Protein AF-A0A9D4MEE2-F1 (afdb_monomer_lite)

Structure (mmCIF, N/CA/C/O backbone):
data_AF-A0A9D4MEE2-F1
#
_entry.id   AF-A0A9D4MEE2-F1
#
loop_
_atom_site.group_PDB
_atom_site.id
_atom_site.type_symbol
_atom_site.label_atom_id
_atom_site.label_alt_id
_atom_site.label_comp_id
_atom_site.label_asym_id
_atom_site.label_entity_id
_atom_site.label_seq_id
_atom_site.pdbx_PDB_ins_code
_atom_site.Cartn_x
_atom_site.Cartn_y
_atom_site.Cartn_z
_atom_site.occupancy
_atom_site.B_iso_or_equiv
_atom_site.auth_seq_id
_atom_site.auth_comp_id
_atom_site.auth_asym_id
_atom_site.auth_atom_id
_atom_site.pdbx_PDB_model_num
ATOM 1 N N . MET A 1 1 ? 54.374 -9.142 -60.674 1.00 55.81 1 MET A N 1
ATOM 2 C CA . MET A 1 1 ? 54.788 -8.347 -59.496 1.00 55.81 1 MET A CA 1
ATOM 3 C C . MET A 1 1 ? 54.001 -7.051 -59.274 1.00 55.81 1 MET A C 1
ATOM 5 O O . MET A 1 1 ? 53.350 -6.979 -58.244 1.00 55.81 1 MET A O 1
ATOM 9 N N . GLU A 1 2 ? 53.990 -6.030 -60.147 1.00 55.56 2 GLU A N 1
ATOM 10 C CA . GLU A 1 2 ? 53.251 -4.773 -59.832 1.00 55.56 2 GLU A CA 1
ATOM 11 C C . GLU A 1 2 ? 51.713 -4.894 -59.882 1.00 55.56 2 GLU A C 1
ATOM 13 O O . GLU A 1 2 ? 51.007 -4.305 -59.063 1.00 55.56 2 GLU A O 1
ATOM 18 N N . ARG A 1 3 ? 51.174 -5.729 -60.782 1.00 56.78 3 ARG A N 1
ATOM 19 C CA . ARG A 1 3 ? 49.727 -6.025 -60.847 1.00 56.78 3 ARG A CA 1
ATOM 20 C C . ARG A 1 3 ? 49.210 -6.852 -59.661 1.00 56.78 3 ARG A C 1
ATOM 22 O O . ARG A 1 3 ? 48.040 -6.765 -59.319 1.00 56.78 3 ARG A O 1
ATOM 29 N N . GLU A 1 4 ? 50.075 -7.633 -59.019 1.00 59.41 4 GLU A N 1
ATOM 30 C CA . GLU A 1 4 ? 49.709 -8.449 -57.849 1.00 59.41 4 GLU A CA 1
ATOM 31 C C . GLU A 1 4 ? 49.690 -7.616 -56.561 1.00 59.41 4 GLU A C 1
ATOM 33 O O . GLU A 1 4 ? 48.837 -7.827 -55.703 1.00 59.41 4 GLU A O 1
ATOM 38 N N . LYS A 1 5 ? 50.569 -6.608 -56.452 1.00 59.09 5 LYS A N 1
ATOM 39 C CA . LYS A 1 5 ? 50.576 -5.664 -55.322 1.00 59.09 5 LYS A CA 1
ATOM 40 C C . LYS A 1 5 ? 49.306 -4.806 -55.272 1.00 59.09 5 LYS A C 1
ATOM 42 O O . LYS A 1 5 ? 48.777 -4.570 -54.194 1.00 59.09 5 LYS A O 1
ATOM 47 N N . THR A 1 6 ? 48.787 -4.402 -56.430 1.00 69.38 6 THR A N 1
ATOM 48 C CA . THR A 1 6 ? 47.572 -3.573 -56.541 1.00 69.38 6 THR A CA 1
ATOM 49 C C . THR A 1 6 ? 46.280 -4.348 -56.264 1.00 69.38 6 THR A C 1
ATOM 51 O O . THR A 1 6 ? 45.341 -3.780 -55.709 1.00 69.38 6 THR A O 1
ATOM 54 N N . ALA A 1 7 ? 46.235 -5.647 -56.579 1.00 76.06 7 ALA A N 1
ATOM 55 C CA . ALA A 1 7 ? 45.118 -6.517 -56.208 1.00 76.06 7 ALA A CA 1
ATOM 56 C C . ALA A 1 7 ? 45.044 -6.731 -54.685 1.00 76.06 7 ALA A C 1
ATOM 58 O O . ALA A 1 7 ? 44.001 -6.497 -54.082 1.00 76.06 7 ALA A O 1
ATOM 59 N N . ALA A 1 8 ? 46.174 -7.054 -54.046 1.00 78.50 8 ALA A N 1
ATOM 60 C CA . ALA A 1 8 ? 46.239 -7.250 -52.595 1.00 78.50 8 ALA A CA 1
ATOM 61 C C . ALA A 1 8 ? 45.893 -5.977 -51.793 1.00 78.50 8 ALA A C 1
ATOM 63 O O . ALA A 1 8 ? 45.307 -6.044 -50.711 1.00 78.50 8 ALA A O 1
ATOM 64 N N . GLU A 1 9 ? 46.243 -4.800 -52.315 1.00 80.38 9 GLU A N 1
ATOM 65 C CA . GLU A 1 9 ? 45.915 -3.516 -51.690 1.00 80.38 9 GLU A CA 1
ATOM 66 C C . GLU A 1 9 ? 44.420 -3.178 -51.809 1.00 80.38 9 GLU A C 1
ATOM 68 O O . GLU A 1 9 ? 43.816 -2.664 -50.863 1.00 80.38 9 GLU A O 1
ATOM 73 N N . LYS A 1 10 ? 43.799 -3.532 -52.942 1.00 83.38 10 LYS A N 1
ATOM 74 C CA . LYS A 1 10 ? 42.353 -3.409 -53.147 1.00 83.38 10 LYS A CA 1
ATOM 75 C C . LYS A 1 10 ? 41.576 -4.327 -52.201 1.00 83.38 10 LYS A C 1
ATOM 77 O O . LYS A 1 10 ? 40.672 -3.846 -51.524 1.00 83.38 10 LYS A O 1
ATOM 82 N N . ASP A 1 11 ? 41.985 -5.588 -52.077 1.00 85.44 11 ASP A N 1
ATOM 83 C CA . ASP A 1 11 ? 41.340 -6.558 -51.183 1.00 85.44 11 ASP A CA 1
ATOM 84 C C . ASP A 1 11 ? 41.423 -6.120 -49.714 1.00 85.44 11 ASP A C 1
ATOM 86 O O . ASP A 1 11 ? 40.436 -6.197 -48.981 1.00 85.44 11 ASP A O 1
ATOM 90 N N . ARG A 1 12 ? 42.565 -5.561 -49.282 1.00 85.31 12 ARG A N 1
ATOM 91 C CA . ARG A 1 12 ? 42.694 -4.956 -47.943 1.00 85.31 12 ARG A CA 1
ATOM 92 C C . ARG A 1 12 ? 41.732 -3.791 -47.734 1.00 85.31 12 ARG A C 1
ATOM 94 O O . ARG A 1 12 ? 41.167 -3.658 -46.650 1.00 85.31 12 ARG A O 1
ATOM 101 N N . ARG A 1 13 ? 41.554 -2.940 -48.746 1.00 85.25 13 ARG A N 1
ATOM 102 C CA . ARG A 1 13 ? 40.669 -1.771 -48.667 1.00 85.25 13 ARG A CA 1
ATOM 103 C C . ARG A 1 13 ? 39.198 -2.174 -48.626 1.00 85.25 13 ARG A C 1
ATOM 105 O O . ARG A 1 13 ? 38.428 -1.582 -47.875 1.00 85.25 13 ARG A O 1
ATOM 112 N N . ASP A 1 14 ? 38.822 -3.183 -49.401 1.00 88.94 14 ASP A N 1
ATOM 113 C CA . ASP A 1 14 ? 37.461 -3.711 -49.424 1.00 88.94 14 ASP A CA 1
ATOM 114 C C . ASP A 1 14 ? 37.141 -4.470 -48.122 1.00 88.94 14 ASP A C 1
ATOM 116 O O . ASP A 1 14 ? 36.065 -4.276 -47.555 1.00 88.94 14 ASP A O 1
ATOM 120 N N . ALA A 1 15 ? 38.101 -5.216 -47.560 1.00 88.69 15 ALA A N 1
ATOM 121 C CA . ALA A 1 15 ? 37.973 -5.826 -46.234 1.00 88.69 15 ALA A CA 1
ATOM 122 C C . ALA A 1 15 ? 37.829 -4.777 -45.116 1.00 88.69 15 ALA A C 1
ATOM 124 O O . ALA A 1 15 ? 36.976 -4.920 -44.242 1.00 88.69 15 ALA A O 1
ATOM 125 N N . GLN A 1 16 ? 38.611 -3.693 -45.160 1.00 90.31 16 GLN A N 1
ATOM 126 C CA . GLN A 1 16 ? 38.497 -2.599 -44.193 1.00 90.31 16 GLN A CA 1
ATOM 127 C C . GLN A 1 16 ? 37.119 -1.925 -44.259 1.00 90.31 16 GLN A C 1
ATOM 129 O O . GLN A 1 16 ? 36.487 -1.728 -43.226 1.00 90.31 16 GLN A O 1
ATOM 134 N N . ARG A 1 17 ? 36.604 -1.656 -45.464 1.00 90.94 17 ARG A N 1
ATOM 135 C CA . ARG A 1 17 ? 35.255 -1.094 -45.645 1.00 90.94 17 ARG A CA 1
ATOM 136 C C . ARG A 1 17 ? 34.155 -2.024 -45.140 1.00 90.94 17 ARG A C 1
ATOM 138 O O . ARG A 1 17 ? 33.155 -1.545 -44.613 1.00 90.94 17 ARG A O 1
ATOM 145 N N . ALA A 1 18 ? 34.318 -3.337 -45.309 1.00 91.00 18 ALA A N 1
ATOM 146 C CA . ALA A 1 18 ? 33.367 -4.317 -44.793 1.00 91.00 18 ALA A CA 1
ATOM 147 C C . ALA A 1 18 ? 33.328 -4.311 -43.255 1.00 91.00 18 ALA A C 1
ATOM 149 O 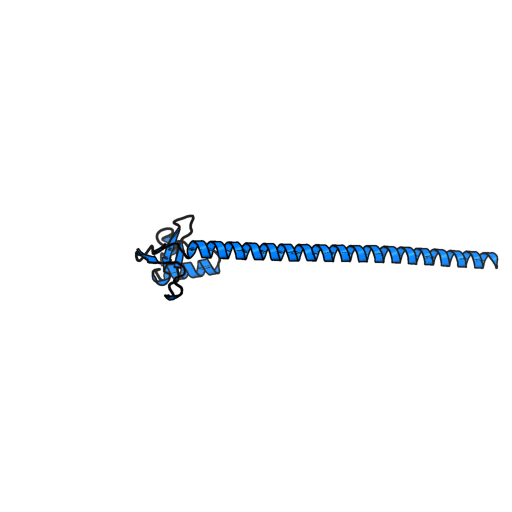O . ALA A 1 18 ? 32.241 -4.331 -42.679 1.00 91.00 18 ALA A O 1
ATOM 150 N N . LEU A 1 19 ? 34.490 -4.205 -42.599 1.00 91.44 19 LEU A N 1
ATOM 151 C CA . LEU A 1 19 ? 34.586 -4.081 -41.139 1.00 91.44 19 LEU A CA 1
ATOM 152 C C . LEU A 1 19 ? 33.967 -2.771 -40.630 1.00 91.44 19 LEU A C 1
ATOM 154 O O . LEU A 1 19 ? 33.177 -2.798 -39.692 1.00 91.44 19 LEU A O 1
ATOM 158 N N . GLU A 1 20 ? 34.249 -1.641 -41.284 1.00 91.81 20 GLU A N 1
ATOM 159 C CA . GLU A 1 20 ? 33.651 -0.341 -40.937 1.00 91.81 20 GLU A CA 1
ATOM 160 C C . GLU A 1 20 ? 32.121 -0.337 -41.123 1.00 91.81 20 GLU A C 1
ATOM 162 O O . GLU A 1 20 ? 31.385 0.281 -40.349 1.00 91.81 20 GLU A O 1
ATOM 167 N N . ALA A 1 21 ? 31.613 -1.038 -42.142 1.00 91.25 21 ALA A N 1
ATOM 168 C CA . ALA A 1 21 ? 30.178 -1.182 -42.372 1.00 91.25 21 ALA A CA 1
ATOM 169 C C . ALA A 1 21 ? 29.496 -2.052 -41.301 1.00 91.25 21 ALA A C 1
ATOM 171 O O . ALA A 1 21 ? 28.397 -1.702 -40.857 1.00 91.25 21 ALA A O 1
ATOM 172 N N . ASP A 1 22 ? 30.138 -3.144 -40.874 1.00 92.81 22 ASP A N 1
ATOM 173 C CA . ASP A 1 22 ? 29.653 -4.006 -39.790 1.00 92.81 22 ASP A CA 1
ATOM 174 C C . ASP A 1 22 ? 29.640 -3.261 -38.448 1.00 92.81 22 ASP A C 1
ATOM 176 O O . ASP A 1 22 ? 28.611 -3.211 -37.773 1.00 92.81 22 ASP A O 1
ATOM 180 N N . GLU A 1 23 ? 30.729 -2.565 -38.112 1.00 91.88 23 GLU A N 1
ATOM 181 C CA . GLU A 1 23 ? 30.822 -1.746 -36.901 1.00 91.88 23 GLU A CA 1
ATOM 182 C C . GLU A 1 23 ? 29.731 -0.668 -36.872 1.00 91.88 23 GLU A C 1
ATOM 184 O O . GLU A 1 23 ? 29.003 -0.525 -35.886 1.00 91.88 23 GLU A O 1
ATOM 189 N N . ARG A 1 24 ? 29.524 0.036 -37.991 1.00 93.44 24 ARG A N 1
ATOM 190 C CA . ARG A 1 24 ? 28.466 1.047 -38.103 1.00 93.44 24 ARG A CA 1
ATOM 191 C C . ARG A 1 24 ? 27.068 0.456 -37.932 1.00 93.44 24 ARG A C 1
ATOM 193 O O . ARG A 1 24 ? 26.181 1.140 -37.416 1.00 93.44 24 ARG A O 1
ATOM 200 N N . LYS A 1 25 ? 26.840 -0.779 -38.385 1.00 94.12 25 LYS A N 1
ATOM 201 C CA . LYS A 1 25 ? 25.561 -1.470 -38.200 1.00 94.12 25 LYS A CA 1
ATOM 202 C C . LYS A 1 25 ? 25.346 -1.823 -36.727 1.00 94.12 25 LYS A C 1
ATOM 204 O O . LYS A 1 25 ? 24.297 -1.480 -36.187 1.00 94.12 25 LYS A O 1
ATOM 209 N N . ARG A 1 26 ? 26.359 -2.385 -36.062 1.00 93.25 26 ARG A N 1
ATOM 210 C CA . ARG A 1 26 ? 26.302 -2.739 -34.633 1.00 93.25 26 ARG A CA 1
ATOM 211 C C . ARG A 1 26 ? 26.075 -1.517 -33.743 1.00 93.25 26 ARG A C 1
ATOM 213 O O . ARG A 1 26 ? 25.252 -1.569 -32.833 1.00 93.25 26 ARG A O 1
ATOM 220 N N . LEU A 1 27 ? 26.729 -0.394 -34.046 1.00 92.69 27 LEU A N 1
ATOM 221 C CA . LEU A 1 27 ? 26.522 0.866 -33.322 1.00 92.69 27 LEU A CA 1
ATOM 222 C C . LEU A 1 27 ? 25.087 1.395 -33.468 1.00 92.69 27 LEU A C 1
ATOM 224 O O . LEU A 1 27 ? 24.505 1.867 -32.494 1.00 92.69 27 LEU A O 1
ATOM 228 N N . LYS A 1 28 ? 24.484 1.280 -34.659 1.00 92.94 28 LYS A N 1
ATOM 229 C CA . LYS A 1 28 ? 23.079 1.666 -34.870 1.00 92.94 28 LYS A CA 1
ATOM 230 C C . LYS A 1 28 ? 22.113 0.775 -34.092 1.00 92.94 28 LYS A C 1
ATOM 232 O O . LYS A 1 28 ? 21.214 1.297 -33.442 1.00 92.94 28 LYS A O 1
ATOM 237 N N . GLU A 1 29 ? 22.317 -0.539 -34.120 1.00 92.56 29 GLU A N 1
ATOM 238 C CA . GLU A 1 29 ? 21.487 -1.499 -33.377 1.00 92.56 29 GLU A CA 1
ATOM 239 C C . GLU A 1 29 ? 21.581 -1.269 -31.859 1.00 92.56 29 GLU A C 1
ATOM 241 O O . GLU A 1 29 ? 20.574 -1.340 -31.145 1.00 92.56 29 GLU A O 1
ATOM 246 N N . GLN A 1 30 ? 22.772 -0.922 -31.362 1.00 91.94 30 GLN A N 1
ATOM 247 C CA . GLN A 1 30 ? 22.976 -0.548 -29.965 1.00 91.94 30 GLN A CA 1
ATOM 248 C C . GLN A 1 30 ? 22.239 0.754 -29.615 1.00 91.94 30 GLN A C 1
ATOM 250 O O . GLN A 1 30 ? 21.526 0.796 -28.612 1.00 91.94 30 GLN A O 1
ATOM 255 N N . GLU A 1 31 ? 22.345 1.790 -30.451 1.00 93.31 31 GLU A N 1
ATOM 256 C CA . GLU A 1 31 ? 21.653 3.067 -30.237 1.00 93.31 31 GLU A CA 1
ATOM 257 C C . GLU A 1 31 ? 20.121 2.906 -30.246 1.00 93.31 31 GLU A C 1
ATOM 259 O O . GLU A 1 31 ? 19.419 3.497 -29.419 1.00 93.31 31 GLU A O 1
ATOM 264 N N . GLU A 1 32 ? 19.574 2.087 -31.149 1.00 92.94 32 GLU A N 1
ATOM 265 C CA . GLU A 1 32 ? 18.138 1.786 -31.178 1.00 92.94 32 GLU A CA 1
ATOM 266 C C . GLU A 1 32 ? 17.689 1.024 -29.928 1.00 92.94 32 GLU A C 1
ATOM 268 O O . GLU A 1 32 ? 16.670 1.373 -29.325 1.00 92.94 32 GLU A O 1
ATOM 273 N N . SER A 1 33 ? 18.488 0.058 -29.475 1.00 90.88 33 SER A N 1
ATOM 274 C CA . SER A 1 33 ? 18.222 -0.695 -28.247 1.00 90.88 33 SER A CA 1
ATOM 275 C C . SER A 1 33 ? 18.219 0.208 -27.009 1.00 90.88 33 SER A C 1
ATOM 277 O O . SER A 1 33 ? 17.336 0.096 -26.157 1.00 90.88 33 SER A O 1
ATOM 279 N N . GLU A 1 34 ? 19.154 1.158 -26.911 1.00 92.75 34 GLU A N 1
ATOM 280 C CA . GLU A 1 34 ? 19.168 2.140 -25.820 1.00 92.75 34 GLU A CA 1
ATOM 281 C C . GLU A 1 34 ? 17.961 3.085 -25.867 1.00 92.75 34 GLU A C 1
ATOM 283 O O . GLU A 1 34 ? 17.391 3.425 -24.825 1.00 92.75 34 GLU A O 1
ATOM 288 N N . LYS A 1 35 ? 17.524 3.494 -27.064 1.00 91.81 35 LYS A N 1
ATOM 289 C CA . LYS A 1 35 ? 16.313 4.313 -27.227 1.00 91.81 35 LYS A CA 1
ATOM 290 C C . LYS A 1 35 ? 15.058 3.570 -26.779 1.00 91.81 35 LYS A C 1
ATOM 292 O O . LYS A 1 35 ? 14.194 4.200 -26.166 1.00 91.81 35 LYS A O 1
ATOM 297 N N . ILE A 1 36 ? 14.945 2.274 -27.071 1.00 90.44 36 ILE A N 1
ATOM 298 C CA . ILE A 1 36 ? 13.816 1.443 -26.627 1.00 90.44 36 ILE A CA 1
ATOM 299 C C . ILE A 1 36 ? 13.818 1.339 -25.101 1.00 90.44 36 ILE A C 1
ATOM 301 O O . ILE A 1 36 ? 12.832 1.737 -24.484 1.00 90.44 36 ILE A O 1
ATOM 305 N N . LYS A 1 37 ? 14.953 0.978 -24.488 1.00 90.38 37 LYS A N 1
ATOM 306 C CA . LYS A 1 37 ? 15.085 0.904 -23.021 1.00 90.38 37 LYS A CA 1
ATOM 307 C C . LYS A 1 37 ? 14.687 2.209 -22.328 1.00 90.38 37 LYS A C 1
ATOM 309 O O . LYS A 1 37 ? 13.931 2.205 -21.362 1.00 90.38 37 LYS A O 1
ATOM 314 N N . ARG A 1 38 ? 15.126 3.359 -22.856 1.00 89.44 38 ARG A N 1
ATOM 315 C CA . ARG A 1 38 ? 14.743 4.679 -22.316 1.00 89.44 38 ARG A CA 1
ATOM 316 C C . ARG A 1 38 ? 13.246 4.968 -22.440 1.00 89.44 38 ARG A C 1
ATOM 318 O O . ARG A 1 38 ? 12.701 5.697 -21.612 1.00 89.44 38 ARG A O 1
ATOM 325 N N . LYS A 1 39 ? 12.579 4.470 -23.485 1.00 89.88 39 LYS A N 1
ATOM 326 C CA . LYS A 1 39 ? 11.123 4.611 -23.639 1.00 89.88 39 LYS A CA 1
ATOM 327 C C . LYS A 1 39 ? 10.382 3.717 -22.651 1.00 89.88 39 LYS A C 1
ATOM 329 O O . LYS A 1 39 ? 9.451 4.202 -22.016 1.00 89.88 39 LYS A O 1
ATOM 334 N N . GLU A 1 40 ? 10.816 2.473 -22.488 1.00 87.38 40 GLU A N 1
ATOM 335 C CA . GLU A 1 40 ? 10.238 1.525 -21.530 1.00 87.38 40 GLU A CA 1
ATOM 336 C C . GLU A 1 40 ? 10.355 2.047 -20.094 1.00 87.38 40 GLU A C 1
ATOM 338 O O . GLU A 1 40 ? 9.348 2.130 -19.395 1.00 87.38 40 GLU A O 1
ATOM 343 N N . GLU A 1 41 ? 11.527 2.556 -19.700 1.00 88.56 41 GLU A N 1
ATOM 344 C CA . GLU A 1 41 ? 11.735 3.145 -18.369 1.00 88.56 41 GLU A CA 1
ATOM 345 C C . GLU A 1 41 ? 10.803 4.346 -18.108 1.00 88.56 41 GLU A C 1
ATOM 347 O O . GLU A 1 41 ? 10.290 4.537 -17.004 1.00 88.56 41 GLU A O 1
ATOM 352 N N . ARG A 1 42 ? 10.532 5.169 -19.132 1.00 88.12 42 ARG A N 1
ATOM 353 C CA . ARG A 1 42 ? 9.578 6.287 -19.013 1.00 88.12 42 ARG A CA 1
ATOM 354 C C . ARG A 1 42 ? 8.144 5.805 -18.820 1.00 88.12 42 ARG A C 1
ATOM 356 O O . ARG A 1 42 ? 7.403 6.437 -18.067 1.00 88.12 42 ARG A O 1
ATOM 363 N N . VAL A 1 43 ? 7.748 4.736 -19.507 1.00 89.56 43 VAL A N 1
ATOM 364 C CA . VAL A 1 43 ? 6.412 4.144 -19.364 1.00 89.56 43 VAL A CA 1
ATOM 365 C C . VAL A 1 43 ? 6.261 3.529 -17.977 1.00 89.56 43 VAL A C 1
ATOM 367 O O . VAL A 1 43 ? 5.280 3.825 -17.301 1.00 89.56 43 VAL A O 1
ATOM 370 N N . GLU A 1 44 ? 7.254 2.778 -17.505 1.00 88.38 44 GLU A N 1
ATOM 371 C CA . GLU A 1 44 ? 7.246 2.174 -16.170 1.00 88.38 44 GLU A CA 1
ATOM 372 C C . GLU A 1 44 ? 7.144 3.236 -15.067 1.00 88.38 44 GLU A C 1
ATOM 374 O O . GLU A 1 44 ? 6.259 3.171 -14.214 1.00 88.38 44 GLU A O 1
ATOM 379 N N . LYS A 1 45 ? 7.960 4.297 -15.140 1.00 87.12 45 LYS A N 1
ATOM 380 C CA . LYS A 1 45 ? 7.886 5.424 -14.194 1.00 87.12 45 LYS A CA 1
ATOM 381 C C . LYS A 1 45 ? 6.526 6.117 -14.207 1.00 87.12 45 LYS A C 1
ATOM 383 O O . LYS A 1 45 ? 6.069 6.589 -13.165 1.00 87.12 45 LYS A O 1
ATOM 388 N N . ARG A 1 46 ? 5.880 6.217 -15.371 1.00 87.50 46 ARG A N 1
ATOM 389 C CA . ARG A 1 46 ? 4.540 6.802 -15.485 1.00 87.50 46 ARG A CA 1
ATOM 390 C C . ARG A 1 46 ? 3.489 5.899 -14.841 1.00 87.50 46 ARG A C 1
ATOM 392 O O . ARG A 1 46 ? 2.701 6.399 -14.045 1.00 87.50 46 ARG A O 1
ATOM 399 N N . LEU A 1 47 ? 3.532 4.598 -15.122 1.00 85.38 47 LEU A N 1
ATOM 400 C CA . LEU A 1 47 ? 2.622 3.612 -14.538 1.00 85.38 47 LEU A CA 1
ATOM 401 C C . LEU A 1 47 ? 2.755 3.556 -13.012 1.00 85.38 47 LEU A C 1
ATOM 403 O O . LEU A 1 47 ? 1.744 3.572 -12.315 1.00 85.38 47 LEU A O 1
ATOM 407 N N . ALA A 1 48 ? 3.984 3.583 -12.486 1.00 83.00 48 ALA A N 1
ATOM 408 C CA . ALA A 1 48 ? 4.235 3.627 -11.047 1.00 83.00 48 ALA A CA 1
ATOM 409 C C . ALA A 1 48 ? 3.605 4.872 -10.394 1.00 83.00 48 ALA A C 1
ATOM 411 O O . ALA A 1 48 ? 2.925 4.766 -9.374 1.00 83.00 48 ALA A O 1
ATOM 412 N N . ARG A 1 49 ? 3.746 6.048 -11.025 1.00 83.50 49 ARG A N 1
ATOM 413 C CA . ARG A 1 49 ? 3.114 7.294 -10.553 1.00 83.50 49 ARG A CA 1
ATOM 414 C C . ARG A 1 49 ? 1.590 7.248 -10.630 1.00 83.50 49 ARG A C 1
ATOM 416 O O . ARG A 1 49 ? 0.930 7.734 -9.719 1.00 83.50 49 ARG A O 1
ATOM 423 N N . GLU A 1 50 ? 1.020 6.694 -11.697 1.00 79.56 50 GLU A N 1
ATOM 424 C CA . GLU A 1 50 ? -0.435 6.545 -11.841 1.00 79.56 50 GLU A CA 1
ATOM 425 C C . GLU A 1 50 ? -1.004 5.570 -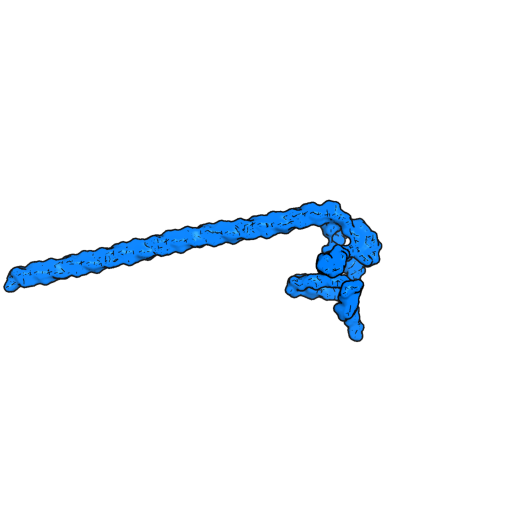10.797 1.00 79.56 50 GLU A C 1
ATOM 427 O O . GLU A 1 50 ? -2.073 5.820 -10.237 1.00 79.56 50 GLU A O 1
ATOM 432 N N . GLN A 1 51 ? -0.278 4.494 -10.481 1.00 78.62 51 GLN A N 1
ATOM 433 C CA . GLN A 1 51 ? -0.658 3.550 -9.432 1.00 78.62 51 GLN A CA 1
ATOM 434 C C . GLN A 1 51 ? -0.586 4.187 -8.036 1.00 78.62 51 GLN A C 1
ATOM 436 O O . GLN A 1 51 ? -1.518 4.031 -7.248 1.00 78.62 51 GLN A O 1
ATOM 441 N N . GLU A 1 52 ? 0.472 4.944 -7.741 1.00 74.06 52 GLU A N 1
ATOM 442 C CA . GLU A 1 52 ? 0.614 5.688 -6.483 1.00 74.06 52 GLU A CA 1
ATOM 443 C C . GLU A 1 52 ? -0.470 6.766 -6.323 1.00 74.06 52 GLU A C 1
ATOM 445 O O . GLU A 1 52 ? -1.059 6.904 -5.249 1.00 74.06 52 GLU A O 1
ATOM 450 N N . GLN A 1 53 ? -0.801 7.493 -7.396 1.00 73.50 53 GLN A N 1
ATOM 451 C CA . GLN A 1 53 ? -1.892 8.472 -7.384 1.00 73.50 53 GLN A CA 1
ATOM 452 C C . GLN A 1 53 ? -3.255 7.817 -7.148 1.00 73.50 53 GLN A C 1
ATOM 454 O O . GLN A 1 53 ? -4.058 8.367 -6.395 1.00 73.50 53 GLN A O 1
ATOM 459 N N . LYS A 1 54 ? -3.519 6.645 -7.747 1.00 71.50 54 LYS A N 1
ATOM 460 C CA . LYS A 1 54 ? -4.753 5.887 -7.486 1.00 71.50 54 LYS A CA 1
ATOM 461 C C . LYS A 1 54 ? -4.858 5.463 -6.022 1.00 71.50 54 LYS A C 1
ATOM 463 O O . LYS A 1 54 ? -5.879 5.751 -5.410 1.00 71.50 54 LYS A O 1
ATOM 468 N N . LYS A 1 55 ? -3.798 4.877 -5.446 1.00 65.31 55 LYS A N 1
ATOM 469 C CA . LYS A 1 55 ? -3.768 4.495 -4.020 1.00 65.31 55 LYS A CA 1
ATOM 470 C C . LYS A 1 55 ? -4.086 5.686 -3.107 1.00 65.31 55 LYS A C 1
ATOM 472 O O . LYS A 1 55 ? -5.026 5.618 -2.325 1.00 65.31 55 LYS A O 1
ATOM 477 N N . ASN A 1 56 ? -3.405 6.817 -3.314 1.00 62.12 56 ASN A N 1
ATOM 478 C CA . ASN A 1 56 ? -3.655 8.046 -2.552 1.00 62.12 56 ASN A CA 1
ATOM 479 C C . ASN A 1 56 ? -5.087 8.591 -2.722 1.00 62.12 56 ASN A C 1
ATOM 481 O O . ASN A 1 56 ? -5.640 9.204 -1.806 1.00 62.12 56 ASN A O 1
ATOM 485 N N . ALA A 1 57 ? -5.685 8.440 -3.908 1.00 54.88 57 ALA A N 1
ATOM 486 C CA . ALA A 1 57 ? -7.052 8.880 -4.171 1.00 54.88 57 ALA A CA 1
ATOM 487 C C . ALA A 1 57 ? -8.088 7.992 -3.463 1.00 54.88 57 ALA A C 1
ATOM 489 O O . ALA A 1 57 ? -9.048 8.527 -2.902 1.00 54.88 57 ALA A O 1
ATOM 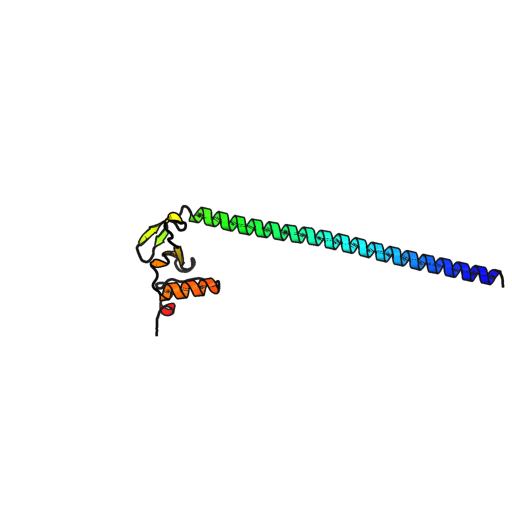490 N N . ASP A 1 58 ? -7.881 6.674 -3.449 1.00 55.59 58 ASP A N 1
ATOM 491 C CA . ASP A 1 58 ? -8.726 5.728 -2.715 1.00 55.59 58 ASP A CA 1
ATOM 492 C C . ASP A 1 58 ? -8.619 5.953 -1.195 1.00 55.59 58 ASP A C 1
ATOM 494 O O . ASP A 1 58 ? -9.646 6.128 -0.539 1.00 55.59 58 ASP A O 1
ATOM 498 N N . GLU A 1 59 ? -7.411 6.139 -0.650 1.00 56.34 59 GLU A N 1
ATOM 499 C CA . GLU A 1 59 ? -7.208 6.473 0.772 1.00 56.34 59 GLU A CA 1
ATOM 500 C C . GLU A 1 59 ? -7.918 7.777 1.178 1.00 56.34 59 GLU A C 1
ATOM 502 O O . GLU A 1 59 ? -8.590 7.849 2.211 1.00 56.34 59 GLU A O 1
ATOM 507 N N . LYS A 1 60 ? -7.828 8.829 0.349 1.00 55.41 60 LYS A N 1
ATOM 508 C CA . LYS A 1 60 ? -8.538 10.099 0.595 1.00 55.41 60 LYS A CA 1
ATOM 509 C C . LYS A 1 60 ? -10.054 9.936 0.529 1.00 55.41 60 LYS A C 1
ATOM 511 O O . LYS A 1 60 ? -10.772 10.554 1.319 1.00 55.41 60 LYS A O 1
ATOM 516 N N . ARG A 1 61 ? -10.550 9.132 -0.413 1.00 55.25 61 ARG A N 1
ATOM 517 C CA . ARG A 1 61 ? -11.980 8.855 -0.578 1.00 55.25 61 ARG A CA 1
ATOM 518 C C . ARG A 1 61 ? -12.536 8.092 0.623 1.00 55.25 61 ARG A C 1
ATOM 520 O O . ARG A 1 61 ? -13.619 8.446 1.095 1.00 55.25 61 ARG A O 1
ATOM 527 N N . ASP A 1 62 ? -11.808 7.111 1.142 1.00 57.59 62 ASP A N 1
ATOM 528 C CA . ASP A 1 62 ? -12.226 6.363 2.328 1.00 57.59 62 ASP A CA 1
ATOM 529 C C . ASP A 1 62 ? -12.162 7.232 3.586 1.00 57.59 62 ASP A C 1
ATOM 531 O O . ASP A 1 62 ? -13.148 7.303 4.328 1.00 57.59 62 ASP A O 1
ATOM 535 N N . ARG A 1 63 ? -11.108 8.045 3.752 1.00 55.00 63 ARG A N 1
ATOM 536 C CA . ARG A 1 63 ? -11.019 9.025 4.850 1.00 55.00 63 ARG A CA 1
ATOM 537 C C . ARG A 1 63 ? -12.188 10.022 4.833 1.00 55.00 63 ARG A C 1
ATOM 539 O O . ARG A 1 63 ? -12.762 10.313 5.881 1.00 55.00 63 ARG A O 1
ATOM 546 N N . GLY A 1 64 ? -12.608 10.492 3.653 1.00 54.66 64 GLY A N 1
ATOM 547 C CA . GLY A 1 64 ? -13.767 11.383 3.494 1.00 54.66 64 GLY A CA 1
ATOM 548 C C . GLY A 1 64 ? -15.119 10.730 3.817 1.00 54.66 64 GLY A C 1
ATOM 549 O O . GLY A 1 64 ? -16.004 11.384 4.373 1.00 54.66 64 GLY A O 1
ATOM 550 N N . LYS A 1 65 ? -15.287 9.432 3.524 1.00 57.56 65 LYS A N 1
ATOM 551 C CA . LYS A 1 65 ? -16.501 8.670 3.878 1.00 57.56 65 LYS A CA 1
ATOM 552 C C . LYS A 1 65 ? -16.585 8.361 5.374 1.00 57.56 65 LYS A C 1
ATOM 554 O O . LYS A 1 65 ? -17.683 8.369 5.932 1.00 57.56 65 LYS A O 1
ATOM 559 N N . LEU A 1 66 ? -15.447 8.106 6.019 1.00 58.81 66 LEU A N 1
ATOM 560 C CA . LEU A 1 66 ? -15.343 7.832 7.455 1.00 58.81 66 LEU A CA 1
ATOM 561 C C . LEU A 1 66 ? -15.486 9.101 8.310 1.00 58.81 66 LEU A C 1
ATOM 563 O O . LEU A 1 66 ? -16.109 9.048 9.369 1.00 58.81 66 LEU A O 1
ATOM 567 N N . ALA A 1 67 ? -15.009 10.255 7.829 1.00 60.38 67 ALA A N 1
ATOM 568 C CA . ALA A 1 67 ? -15.033 11.522 8.570 1.00 60.38 67 ALA A CA 1
ATOM 569 C C . ALA A 1 67 ? -16.442 12.000 8.980 1.00 60.38 67 ALA A C 1
ATOM 571 O O . ALA A 1 67 ? -16.593 12.676 9.998 1.00 60.38 67 ALA A O 1
ATOM 572 N N . ASN A 1 68 ? -17.485 11.639 8.223 1.00 60.22 68 ASN A N 1
ATOM 573 C CA . ASN A 1 68 ? -18.870 12.044 8.502 1.00 60.22 68 ASN A CA 1
ATOM 574 C C . ASN A 1 68 ? -19.747 10.931 9.097 1.00 60.22 68 ASN A C 1
ATOM 576 O O . ASN A 1 68 ? -20.879 11.201 9.507 1.00 60.22 68 ASN A O 1
ATOM 580 N N . LYS A 1 69 ? -19.253 9.690 9.177 1.00 68.31 69 LYS A N 1
ATOM 581 C CA . LYS A 1 69 ? -19.998 8.589 9.793 1.00 68.31 69 LYS A CA 1
ATOM 582 C C . LYS A 1 69 ? -19.822 8.615 11.311 1.00 68.31 69 LYS A C 1
ATOM 584 O O . LYS A 1 69 ? -18.714 8.718 11.832 1.00 68.31 69 LYS A O 1
ATOM 589 N N . LYS A 1 70 ? -20.949 8.540 12.024 1.00 74.94 70 LYS A N 1
ATOM 590 C CA . LYS A 1 70 ? -20.972 8.328 13.474 1.00 74.94 70 LYS A CA 1
ATOM 591 C C . LYS A 1 70 ? -21.026 6.832 13.737 1.00 74.94 70 LYS A C 1
ATOM 593 O O . LYS A 1 70 ? -21.998 6.180 13.358 1.00 74.94 70 LYS A O 1
ATOM 598 N N . PHE A 1 71 ? -20.017 6.325 14.419 1.00 82.62 71 PHE A N 1
ATOM 599 C CA . PHE A 1 71 ? -19.928 4.937 14.837 1.00 82.62 71 PHE A CA 1
ATOM 600 C C . PHE A 1 71 ? -20.314 4.824 16.302 1.00 82.62 71 PHE A C 1
ATOM 602 O O . PHE A 1 71 ? -20.271 5.808 17.038 1.00 82.62 71 PHE A O 1
ATOM 609 N N . THR A 1 72 ? -20.758 3.639 16.704 1.00 87.19 72 THR A N 1
ATOM 610 C CA . THR A 1 72 ? -21.150 3.353 18.086 1.00 87.19 72 THR A CA 1
ATOM 611 C C . THR A 1 72 ? -20.175 2.325 18.623 1.00 87.19 72 THR A C 1
ATOM 613 O O . THR A 1 72 ? -20.049 1.262 18.019 1.00 87.19 72 THR A O 1
ATOM 616 N N . CYS A 1 73 ? -19.486 2.646 19.719 1.00 89.94 73 CYS A N 1
ATOM 617 C CA . CYS A 1 73 ? -18.555 1.714 20.340 1.00 89.94 73 CYS A CA 1
ATOM 618 C C . CYS A 1 73 ? -19.312 0.474 20.832 1.00 89.94 73 CYS A C 1
ATOM 620 O O . CYS A 1 73 ? -20.257 0.599 21.613 1.00 89.94 73 CYS A O 1
ATOM 622 N N . GLY A 1 74 ? -18.891 -0.717 20.405 1.00 88.19 74 GLY A N 1
ATOM 623 C CA . GLY A 1 74 ? -19.534 -1.978 20.779 1.00 88.19 74 GLY A CA 1
ATOM 624 C C . GLY A 1 74 ? -19.405 -2.354 22.260 1.00 88.19 74 GLY A C 1
ATOM 625 O O . GLY A 1 74 ? -20.114 -3.255 22.697 1.00 88.19 74 GLY A O 1
ATOM 626 N N . VAL A 1 75 ? -18.536 -1.676 23.023 1.00 89.94 75 VAL A N 1
ATOM 627 C CA . VAL A 1 75 ? -18.361 -1.881 24.473 1.00 89.94 75 VAL A CA 1
ATOM 628 C C . VAL A 1 75 ? -19.107 -0.819 25.281 1.00 89.94 75 VAL A C 1
ATOM 630 O O . VAL A 1 75 ? -19.994 -1.153 26.059 1.00 89.94 75 VAL A O 1
ATOM 633 N N . CYS A 1 76 ? -18.785 0.467 25.102 1.00 89.56 76 CYS A N 1
ATOM 634 C CA . CYS A 1 76 ? -19.346 1.534 25.942 1.00 89.56 76 CYS A CA 1
ATOM 635 C C . CYS A 1 76 ? -20.616 2.187 25.377 1.00 89.56 76 CYS A C 1
ATOM 637 O O . CYS A 1 76 ? -21.205 3.046 26.029 1.00 89.56 76 CYS A O 1
ATOM 639 N N . GLY A 1 77 ? -21.023 1.850 24.149 1.00 86.56 77 GLY A N 1
ATOM 640 C CA . GLY A 1 77 ? -22.215 2.408 23.502 1.00 86.56 77 GLY A CA 1
ATOM 641 C C . GLY A 1 77 ? -22.111 3.888 23.113 1.00 86.56 77 GLY A C 1
ATOM 642 O O . GLY A 1 77 ? -23.037 4.427 22.503 1.00 86.56 77 GLY A O 1
ATOM 643 N N . MET A 1 78 ? -21.001 4.566 23.425 1.00 84.44 78 MET A N 1
ATOM 644 C CA . MET A 1 78 ? -20.806 5.962 23.042 1.00 84.44 78 MET A CA 1
ATOM 645 C C . MET A 1 78 ? -20.667 6.100 21.528 1.00 84.44 78 MET A C 1
ATOM 647 O O . MET A 1 78 ? -20.008 5.297 20.861 1.00 84.44 78 MET A O 1
ATOM 651 N N . ARG A 1 79 ? -21.300 7.147 20.989 1.00 82.38 79 ARG A N 1
ATOM 652 C CA . ARG A 1 79 ? -21.249 7.478 19.565 1.00 82.38 79 ARG A CA 1
ATOM 653 C C . ARG A 1 79 ? -20.178 8.527 19.313 1.00 82.38 79 ARG A C 1
ATOM 655 O O . ARG A 1 79 ? -20.164 9.559 19.979 1.00 82.38 79 ARG A O 1
ATOM 662 N N . GLY A 1 80 ? -19.346 8.310 18.306 1.00 76.19 80 GLY A N 1
ATOM 663 C CA . GLY A 1 80 ? -18.308 9.258 17.921 1.00 76.19 80 GLY A CA 1
ATOM 664 C C . GLY A 1 80 ? -17.931 9.133 16.455 1.00 76.19 80 GLY A C 1
ATOM 665 O O . GLY A 1 80 ? -18.510 8.343 15.710 1.00 76.19 80 GLY A O 1
ATOM 666 N N . ARG A 1 81 ? -16.996 9.975 16.027 1.00 71.38 81 ARG A N 1
ATOM 667 C CA . ARG A 1 81 ? -16.391 9.903 14.695 1.00 71.38 81 ARG A CA 1
ATOM 668 C C . ARG A 1 81 ? -15.024 9.245 14.829 1.00 71.38 81 ARG A C 1
ATOM 670 O O . ARG A 1 81 ? -14.337 9.501 15.811 1.00 71.38 81 ARG A O 1
ATOM 677 N N . VAL A 1 82 ? -14.635 8.461 13.822 1.00 66.44 82 VAL A N 1
ATOM 678 C CA . VAL A 1 82 ? -13.335 7.756 13.780 1.00 66.44 82 VAL A CA 1
ATOM 679 C C . VAL A 1 82 ? -12.159 8.725 13.887 1.00 66.44 82 VAL A C 1
ATOM 681 O O . VAL A 1 82 ? -11.147 8.398 14.487 1.00 66.44 82 VAL A O 1
ATOM 684 N N . LEU A 1 83 ? -12.320 9.936 13.348 1.00 59.19 83 LEU A N 1
ATOM 685 C CA . LEU A 1 83 ? -11.294 10.979 13.301 1.00 59.19 83 LEU A CA 1
ATOM 686 C C . LEU A 1 83 ? -11.558 12.116 14.298 1.00 59.19 83 LEU A C 1
ATOM 688 O O . LEU A 1 83 ? -11.317 13.279 13.982 1.00 59.19 83 LEU A O 1
ATOM 692 N N . ASP A 1 84 ? -12.085 11.832 15.492 1.00 61.59 84 ASP A N 1
ATOM 693 C CA . ASP A 1 84 ? -12.066 12.830 16.573 1.00 61.59 84 ASP A CA 1
ATOM 694 C C . ASP A 1 84 ? -10.633 12.940 17.142 1.00 61.59 84 ASP A C 1
ATOM 696 O O . ASP A 1 84 ? -10.360 12.600 18.292 1.00 61.59 84 ASP A O 1
ATOM 700 N N . GLU A 1 85 ? -9.693 13.385 16.294 1.00 51.72 85 GLU A N 1
ATOM 701 C CA . GLU A 1 85 ? -8.273 13.583 16.627 1.00 51.72 85 GLU A CA 1
ATOM 702 C C . GLU A 1 85 ? -8.120 14.583 17.788 1.00 51.72 85 GLU A C 1
ATOM 704 O O . GLU A 1 85 ? -7.191 14.477 18.583 1.00 51.72 85 GLU A O 1
ATOM 709 N N . SER A 1 86 ? -9.088 15.494 17.963 1.00 54.59 86 SER A N 1
ATOM 710 C CA . SER A 1 86 ? -9.158 16.434 19.088 1.00 54.59 86 SER A CA 1
ATOM 711 C C . SER A 1 86 ? -9.287 15.778 20.462 1.00 54.59 86 SER A C 1
ATOM 713 O O . SER A 1 86 ? -8.991 16.426 21.464 1.00 54.59 86 SER A O 1
ATOM 715 N N . LYS A 1 87 ? -9.737 14.521 20.530 1.00 58.69 87 LYS A N 1
ATOM 716 C CA . LYS A 1 87 ? -9.914 13.795 21.794 1.00 58.69 87 LYS A CA 1
ATOM 717 C C . LYS A 1 87 ? -8.882 12.693 22.022 1.00 58.69 87 LYS A C 1
ATOM 719 O O . LYS A 1 87 ? -8.931 12.062 23.069 1.00 58.69 87 LYS A O 1
ATOM 724 N N . GLY A 1 88 ? -7.978 12.444 21.068 1.00 62.25 88 GLY A N 1
ATOM 725 C CA . GLY A 1 88 ? -7.009 11.342 21.152 1.00 62.25 88 GLY A CA 1
ATOM 726 C C . GLY A 1 88 ? -7.644 9.944 21.156 1.00 62.25 88 GLY A C 1
ATOM 727 O O . GLY A 1 88 ? -6.977 8.971 21.490 1.00 62.25 88 GLY A O 1
ATOM 728 N N . ILE A 1 89 ? -8.926 9.831 20.795 1.00 67.69 89 ILE A N 1
ATOM 729 C CA . ILE A 1 89 ? -9.671 8.571 20.848 1.00 67.69 89 ILE A CA 1
ATOM 730 C C . ILE A 1 89 ? -9.391 7.779 19.574 1.00 67.69 89 ILE A C 1
ATOM 732 O O . ILE A 1 89 ? -9.827 8.162 18.486 1.00 67.69 89 ILE A O 1
ATOM 736 N N . VAL A 1 90 ? -8.702 6.651 19.721 1.00 81.38 90 VAL A N 1
ATOM 737 C CA . VAL A 1 90 ? -8.388 5.744 18.612 1.00 81.38 90 VAL A CA 1
ATOM 738 C C . VAL A 1 90 ? -9.513 4.723 18.441 1.00 81.38 90 VAL A C 1
ATOM 740 O O . VAL A 1 90 ? -9.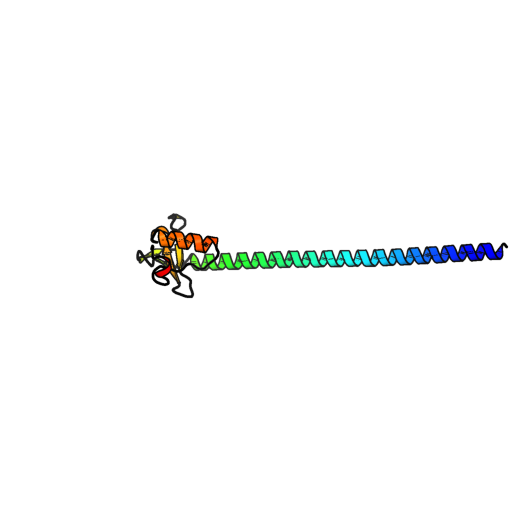914 4.057 19.399 1.00 81.38 90 VAL A O 1
ATOM 743 N N . TRP A 1 91 ? -10.032 4.613 17.218 1.00 87.00 91 TRP A N 1
ATOM 744 C CA . TRP A 1 91 ? -11.124 3.713 16.850 1.00 87.00 91 TRP A CA 1
ATOM 745 C C . TRP A 1 91 ? -10.634 2.560 15.977 1.00 87.00 91 TRP A C 1
ATOM 747 O O . TRP A 1 91 ? -9.841 2.773 15.064 1.00 87.00 91 TRP A O 1
ATOM 757 N N . PHE A 1 92 ? -11.187 1.372 16.206 1.00 87.69 92 PHE A N 1
ATOM 758 C CA . PHE A 1 92 ? -10.877 0.154 15.467 1.00 87.69 92 PHE A CA 1
ATOM 759 C C . PHE A 1 92 ? -12.146 -0.587 15.060 1.00 87.69 92 PHE A C 1
ATOM 761 O O . PHE A 1 92 ? -13.128 -0.617 15.804 1.00 87.69 92 PHE A O 1
ATOM 768 N N . GLU A 1 93 ? -12.124 -1.174 13.871 1.00 90.06 93 GLU A N 1
ATOM 769 C CA . GLU A 1 93 ? -13.225 -1.946 13.308 1.00 90.06 93 GLU A CA 1
ATOM 770 C C . GLU A 1 93 ? -12.901 -3.437 13.395 1.00 90.06 93 GLU A C 1
ATOM 772 O O . GLU A 1 93 ? -11.832 -3.874 12.978 1.00 90.06 93 GLU A O 1
ATOM 777 N N . CYS A 1 94 ? -13.829 -4.222 13.941 1.00 91.50 94 CYS A N 1
ATOM 778 C CA . CYS A 1 94 ? -13.801 -5.671 13.772 1.00 91.50 94 CYS A CA 1
ATOM 779 C C . CYS A 1 94 ? -14.091 -5.982 12.311 1.00 91.50 94 CYS A C 1
ATOM 781 O O . CYS A 1 94 ? -15.039 -5.408 11.780 1.00 91.50 94 CYS A O 1
ATOM 783 N N . ASP A 1 95 ? -13.355 -6.935 11.733 1.00 89.50 95 ASP A N 1
ATOM 784 C CA . ASP A 1 95 ? -13.489 -7.414 10.352 1.00 89.50 95 ASP A CA 1
ATOM 785 C C . ASP A 1 95 ? -14.904 -7.196 9.779 1.00 89.50 95 ASP A C 1
ATOM 787 O O . ASP A 1 95 ? -15.908 -7.712 10.306 1.00 89.50 95 ASP A O 1
ATOM 791 N N . GLU A 1 96 ? -14.975 -6.382 8.718 1.00 87.06 96 GLU A N 1
ATOM 792 C CA . GLU A 1 96 ? -16.225 -5.942 8.086 1.00 87.06 96 GLU A CA 1
ATOM 793 C C . GLU A 1 96 ? -17.080 -7.135 7.636 1.00 87.06 96 GLU A C 1
ATOM 795 O O . GLU A 1 96 ? -18.309 -7.075 7.685 1.00 87.06 96 GLU A O 1
ATOM 800 N N . LYS A 1 97 ? -16.450 -8.256 7.256 1.00 88.38 97 LYS A N 1
ATOM 801 C CA . LYS A 1 97 ? -17.150 -9.465 6.803 1.00 88.38 97 LYS A CA 1
ATOM 802 C C . LYS A 1 97 ? -17.743 -10.274 7.950 1.00 88.38 97 LYS A C 1
ATOM 804 O O . LYS A 1 97 ? -18.541 -11.172 7.689 1.00 88.38 97 LYS A O 1
ATOM 809 N N . VAL A 1 98 ? -17.362 -9.990 9.196 1.00 88.50 98 VAL A N 1
ATOM 810 C CA . VAL A 1 98 ? -17.864 -10.709 10.372 1.00 88.50 98 VAL A CA 1
ATOM 811 C C . VAL A 1 98 ? -18.925 -9.906 11.104 1.00 88.50 98 VAL A C 1
ATOM 813 O O . VAL A 1 98 ? -20.058 -10.366 11.232 1.00 88.50 98 VAL A O 1
ATOM 816 N N . CYS A 1 99 ? -18.589 -8.711 11.595 1.00 89.69 99 CYS A N 1
ATOM 817 C CA . CYS A 1 99 ? -19.596 -7.862 12.235 1.00 89.69 99 CYS A CA 1
ATOM 818 C C . CYS A 1 99 ? -19.479 -6.369 11.932 1.00 89.69 99 CYS A C 1
ATOM 820 O O . CYS A 1 99 ? -20.455 -5.659 12.182 1.00 89.69 99 CYS A O 1
ATOM 822 N N . GLY A 1 100 ? -18.327 -5.885 11.443 1.00 87.75 100 GLY A N 1
ATOM 823 C CA . GLY A 1 100 ? -18.127 -4.468 11.108 1.00 87.75 100 GLY A CA 1
ATOM 824 C C . GLY A 1 100 ? -18.399 -3.502 12.268 1.00 87.75 100 GLY A C 1
ATOM 825 O O . GLY A 1 100 ? -18.746 -2.338 12.060 1.00 87.75 100 GLY A O 1
ATOM 826 N N . LYS A 1 101 ? -18.353 -3.985 13.519 1.00 90.31 101 LYS A N 1
ATOM 827 C CA . LYS A 1 101 ? -18.575 -3.144 14.699 1.00 90.31 101 LYS A CA 1
ATOM 828 C C . LYS A 1 101 ? -17.305 -2.377 15.027 1.00 90.31 101 LYS A C 1
ATOM 830 O O . LYS A 1 101 ? -16.200 -2.896 14.905 1.00 90.31 101 LYS A O 1
ATOM 835 N N . TRP A 1 102 ? -17.501 -1.159 15.513 1.00 90.94 102 TRP A N 1
ATOM 836 C CA . TRP A 1 102 ? -16.433 -0.233 15.858 1.00 90.94 102 TRP A CA 1
ATOM 837 C C . TRP A 1 102 ? -16.235 -0.168 17.368 1.00 90.94 102 TRP A C 1
ATOM 839 O O . TRP A 1 102 ? -17.196 -0.257 18.134 1.00 90.94 102 TRP A O 1
ATOM 849 N N . TYR A 1 103 ? -14.992 0.010 17.796 1.00 90.12 103 TYR A N 1
ATOM 850 C CA . TYR A 1 103 ? -14.575 -0.032 19.192 1.00 90.12 103 TYR A CA 1
ATOM 851 C C . TYR A 1 103 ? -13.531 1.050 19.456 1.00 90.12 103 TYR A C 1
ATOM 853 O O . TYR A 1 103 ? -12.696 1.323 18.598 1.00 90.12 103 TYR A O 1
ATOM 861 N N . HIS A 1 104 ? -13.557 1.664 20.639 1.00 90.12 104 HIS A N 1
ATOM 862 C CA . HIS A 1 104 ? -12.416 2.463 21.087 1.00 90.12 104 HIS A CA 1
ATOM 863 C C . HIS A 1 104 ? -11.317 1.532 21.579 1.00 90.12 104 HIS A C 1
ATOM 865 O O . HIS A 1 104 ? -11.624 0.592 22.312 1.00 90.12 104 HIS A O 1
ATOM 871 N N . PHE A 1 105 ? -10.060 1.853 21.282 1.00 88.38 105 PHE A N 1
ATOM 872 C CA . PHE A 1 105 ? -8.907 1.126 21.815 1.00 88.38 105 PHE A CA 1
ATOM 873 C C . PHE A 1 105 ? -8.967 0.973 23.337 1.00 88.38 105 PHE A C 1
ATOM 875 O O . PHE A 1 105 ? -8.858 -0.125 23.868 1.00 88.38 105 PHE A O 1
ATOM 882 N N . GLU A 1 106 ? -9.240 2.077 24.031 1.00 88.00 106 GLU A N 1
ATOM 883 C CA . GLU A 1 106 ? -9.282 2.140 25.494 1.00 88.00 106 GLU A CA 1
ATOM 884 C C . GLU A 1 106 ? -10.469 1.381 26.101 1.00 88.00 106 GLU A C 1
ATOM 886 O O . GLU A 1 106 ? -10.469 1.079 27.290 1.00 88.00 106 GLU A O 1
ATOM 891 N N . CYS A 1 107 ? -11.501 1.081 25.306 1.00 90.19 107 CYS A N 1
ATOM 892 C CA . CYS A 1 107 ? -12.629 0.273 25.763 1.00 90.19 107 CYS A CA 1
ATOM 893 C C . CYS A 1 107 ? -12.376 -1.232 25.621 1.00 90.19 107 CYS A C 1
ATOM 895 O O . CYS A 1 107 ? -13.156 -2.013 26.160 1.00 90.19 107 CYS A O 1
ATOM 897 N N . LEU A 1 108 ? -11.345 -1.644 24.881 1.00 89.81 108 LEU A N 1
ATOM 898 C CA . LEU A 1 108 ? -10.988 -3.051 24.732 1.00 89.81 108 LEU A CA 1
ATOM 899 C C . LEU A 1 108 ? -10.266 -3.548 25.984 1.00 89.81 108 LEU A C 1
ATOM 901 O O . LEU A 1 108 ? -9.492 -2.809 26.600 1.00 89.81 108 LEU A O 1
ATOM 905 N N . HIS A 1 109 ? -10.486 -4.813 26.341 1.00 90.12 109 HIS A N 1
ATOM 906 C CA . HIS A 1 109 ? -9.703 -5.453 27.393 1.00 90.12 109 HIS A CA 1
ATOM 907 C C . HIS A 1 109 ? -8.226 -5.570 26.982 1.00 90.12 109 HIS A C 1
ATOM 909 O O . HIS A 1 109 ? -7.906 -5.546 25.795 1.00 90.12 109 HIS A O 1
ATOM 915 N N . ARG A 1 110 ? -7.309 -5.742 27.943 1.00 88.50 110 ARG A N 1
ATOM 916 C CA . ARG A 1 110 ? -5.864 -5.811 27.658 1.00 88.50 110 ARG A CA 1
ATOM 917 C C . ARG A 1 110 ? -5.516 -6.885 26.619 1.00 88.50 110 ARG A C 1
ATOM 919 O O . ARG A 1 110 ? -4.850 -6.576 25.642 1.00 88.50 110 ARG A O 1
ATOM 926 N N . SER A 1 111 ? -6.063 -8.088 26.775 1.00 87.56 111 SER A N 1
ATOM 927 C CA . SER A 1 111 ? -5.898 -9.185 25.813 1.00 87.56 111 SER A CA 1
ATOM 928 C C . SER A 1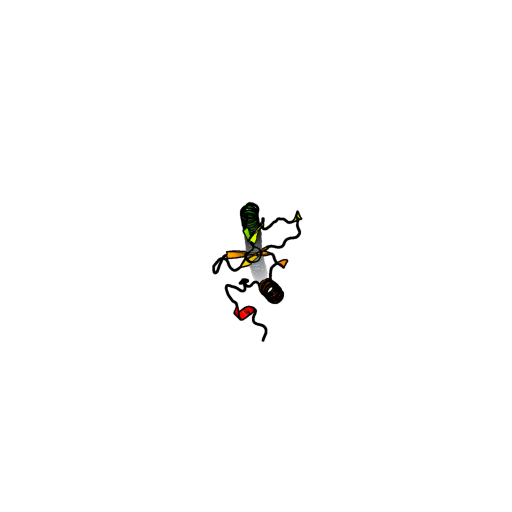 111 ? -6.437 -8.857 24.414 1.00 87.56 111 SER A C 1
ATOM 930 O O . SER A 1 111 ? -5.852 -9.257 23.414 1.00 87.56 111 SER A O 1
ATOM 932 N N . GLU A 1 112 ? -7.518 -8.078 24.315 1.00 89.62 112 GLU A N 1
ATOM 933 C CA . GLU A 1 112 ? -8.037 -7.610 23.024 1.00 89.62 112 GLU A CA 1
ATOM 934 C C . GLU A 1 112 ? -7.129 -6.552 22.385 1.00 89.62 112 GLU A C 1
ATOM 936 O O . GLU A 1 112 ? -6.980 -6.546 21.164 1.00 89.62 112 GLU A O 1
ATOM 941 N N . GLN A 1 113 ? -6.518 -5.679 23.193 1.00 90.50 113 GLN A N 1
ATOM 942 C CA . GLN A 1 113 ? -5.545 -4.684 22.730 1.00 90.50 113 GLN A CA 1
ATOM 943 C C . GLN A 1 113 ? -4.239 -5.331 22.260 1.00 90.50 113 GLN A C 1
ATOM 945 O O . GLN A 1 113 ? -3.657 -4.873 21.279 1.00 90.50 113 GLN A O 1
ATOM 950 N N . ASP A 1 114 ? -3.777 -6.371 22.954 1.00 89.94 114 ASP A N 1
ATOM 951 C CA . ASP A 1 114 ? -2.574 -7.121 22.588 1.00 89.94 114 ASP A CA 1
ATOM 952 C C . ASP A 1 114 ? -2.776 -7.831 21.246 1.00 89.94 114 ASP A C 1
ATOM 954 O O . ASP A 1 114 ? -2.015 -7.587 20.313 1.00 89.94 114 ASP A O 1
ATOM 958 N N . TYR A 1 115 ? -3.878 -8.573 21.097 1.00 89.94 115 TYR A N 1
ATOM 959 C CA . TYR A 1 115 ? -4.231 -9.207 19.826 1.00 89.94 115 TYR A CA 1
ATOM 960 C C . TYR A 1 115 ? -4.431 -8.198 18.684 1.00 89.94 115 TYR A C 1
ATOM 962 O O . TYR A 1 115 ? -4.040 -8.449 17.547 1.00 89.94 115 TYR A O 1
ATOM 970 N N . LEU A 1 116 ? -5.034 -7.038 18.964 1.00 89.44 116 LEU A N 1
ATOM 971 C CA . LEU A 1 116 ? -5.180 -5.970 17.973 1.00 89.44 116 LEU A CA 1
ATOM 972 C C . LEU A 1 116 ? -3.826 -5.456 17.479 1.00 89.44 116 LEU A C 1
ATOM 974 O O . LEU A 1 116 ? -3.674 -5.235 16.280 1.00 89.44 116 LEU A O 1
ATOM 978 N N . ARG A 1 117 ? -2.863 -5.249 18.385 1.00 89.00 117 ARG A N 1
ATOM 979 C CA . ARG A 1 117 ? -1.508 -4.821 18.014 1.00 89.00 117 ARG A CA 1
ATOM 980 C C . ARG A 1 117 ? -0.811 -5.874 17.166 1.00 89.00 117 ARG A C 1
ATOM 982 O O . ARG A 1 117 ? -0.340 -5.528 16.090 1.00 89.00 117 ARG A O 1
ATOM 989 N N . GLU A 1 118 ? -0.846 -7.130 17.601 1.00 89.88 118 GLU A N 1
ATOM 990 C CA . GLU A 1 118 ? -0.265 -8.257 16.865 1.00 89.88 118 GLU A CA 1
ATOM 991 C C . GLU A 1 118 ? -0.867 -8.368 15.456 1.00 89.88 118 GLU A C 1
ATOM 993 O O . GLU A 1 118 ? -0.140 -8.330 14.466 1.00 89.88 118 GLU A O 1
ATOM 998 N N . SER A 1 119 ? -2.201 -8.322 15.345 1.00 87.56 119 SER A N 1
ATOM 999 C CA . SER A 1 119 ? -2.898 -8.337 14.050 1.00 87.56 119 SER A CA 1
ATOM 1000 C C . SER A 1 119 ? -2.444 -7.194 13.132 1.00 87.56 119 SER A C 1
ATOM 1002 O O . SER A 1 119 ? -2.307 -7.381 11.927 1.00 87.56 119 SER A O 1
ATOM 1004 N N . MET A 1 120 ? -2.199 -5.994 13.673 1.00 85.44 120 MET A N 1
ATOM 1005 C CA . MET A 1 120 ? -1.711 -4.859 12.877 1.00 85.44 120 MET A CA 1
ATOM 1006 C C . MET A 1 120 ? -0.262 -5.018 12.433 1.00 85.44 120 MET A C 1
ATOM 1008 O O . MET A 1 120 ? 0.070 -4.598 11.325 1.00 85.44 120 MET A O 1
ATOM 1012 N N . GLU A 1 121 ? 0.590 -5.588 13.282 1.00 86.62 121 GLU A N 1
ATOM 1013 C CA . GLU A 1 121 ? 1.990 -5.864 12.956 1.00 86.62 121 GLU A CA 1
ATOM 1014 C C . GLU A 1 121 ? 2.105 -6.944 11.872 1.00 86.62 121 GLU A C 1
ATOM 1016 O O . GLU A 1 121 ? 2.927 -6.820 10.964 1.00 86.62 121 GLU A O 1
ATOM 1021 N N . GLU A 1 122 ? 1.231 -7.951 11.910 1.00 89.31 122 GLU A N 1
ATOM 1022 C CA . GLU A 1 122 ? 1.183 -9.041 10.929 1.00 89.31 122 GLU A CA 1
ATOM 1023 C C . GLU A 1 122 ? 0.387 -8.690 9.657 1.00 89.31 122 GLU A C 1
ATOM 1025 O O . GLU A 1 122 ? 0.450 -9.405 8.655 1.00 89.31 122 GLU A O 1
ATOM 1030 N N . GLY A 1 123 ? -0.335 -7.564 9.656 1.00 86.25 123 GLY A N 1
ATOM 1031 C CA . GLY A 1 123 ? -1.204 -7.161 8.546 1.00 86.25 123 GLY A CA 1
ATOM 1032 C C . GLY A 1 123 ? -2.463 -8.026 8.413 1.00 86.25 123 GLY A C 1
ATOM 1033 O O . GLY A 1 123 ? -3.052 -8.106 7.331 1.00 86.25 123 GLY A O 1
ATOM 1034 N N . GLU A 1 124 ? -2.874 -8.675 9.500 1.00 88.31 124 GLU A N 1
ATOM 1035 C CA . GLU A 1 124 ? -4.071 -9.499 9.590 1.00 88.31 124 GLU A CA 1
ATOM 1036 C C . GLU A 1 124 ? -5.314 -8.692 10.004 1.00 88.31 124 GLU A C 1
ATOM 1038 O O . GLU A 1 124 ? -5.257 -7.547 10.457 1.00 88.31 124 GLU A O 1
ATOM 1043 N N . SER A 1 125 ? -6.491 -9.295 9.821 1.00 88.75 125 SER A N 1
ATOM 1044 C CA . SER A 1 125 ? -7.759 -8.695 10.248 1.00 88.75 125 SER A CA 1
ATOM 1045 C C . SER A 1 125 ? -7.992 -8.932 11.736 1.00 88.75 125 SER A C 1
ATOM 1047 O O . SER A 1 125 ? -7.913 -10.065 12.205 1.00 88.75 125 SER A O 1
ATOM 1049 N N . TRP A 1 126 ? -8.360 -7.880 12.465 1.00 92.69 126 TRP A N 1
ATOM 1050 C CA . TRP A 1 126 ? -8.749 -7.996 13.866 1.00 92.69 126 TRP A CA 1
ATOM 1051 C C . TRP A 1 126 ? -10.225 -8.382 14.011 1.00 92.69 126 TRP A C 1
ATOM 1053 O O . TRP A 1 126 ? -11.111 -7.878 13.315 1.00 92.69 126 TRP A O 1
ATOM 1063 N N . TYR A 1 127 ? -10.497 -9.253 14.974 1.00 92.88 127 TYR A N 1
ATOM 1064 C CA . TYR A 1 127 ? -11.838 -9.671 15.375 1.00 92.88 127 TYR A CA 1
ATOM 1065 C C . TYR A 1 127 ? -12.129 -9.147 16.781 1.00 92.88 127 TYR A C 1
ATOM 1067 O O . TYR A 1 127 ? -11.202 -8.880 17.525 1.00 92.88 127 TYR A O 1
ATOM 1075 N N . CYS A 1 128 ? -13.392 -8.979 17.172 1.00 91.12 128 CYS A N 1
ATOM 1076 C CA . CYS A 1 128 ? -13.727 -8.634 18.557 1.00 91.12 128 CYS A CA 1
ATOM 1077 C C . CYS A 1 128 ? -13.998 -9.888 19.399 1.00 91.12 128 CYS A C 1
ATOM 1079 O O . CYS A 1 128 ? -14.348 -10.948 18.860 1.00 91.12 128 CYS A O 1
ATOM 1081 N N . LYS A 1 129 ? -13.967 -9.756 20.733 1.00 88.94 129 LYS A N 1
ATOM 1082 C CA . LYS A 1 129 ? -14.272 -10.859 21.664 1.00 88.94 129 LYS A CA 1
ATOM 1083 C C . LYS A 1 129 ? -15.614 -11.544 21.429 1.00 88.94 129 LYS A C 1
ATOM 1085 O O . LYS A 1 129 ? -15.732 -12.745 21.641 1.00 88.94 129 LYS A O 1
ATOM 1090 N N . ALA A 1 130 ? -16.621 -10.817 20.952 1.00 88.12 130 ALA A N 1
ATOM 1091 C CA . ALA A 1 130 ? -17.918 -11.412 20.632 1.00 88.12 130 ALA A CA 1
ATOM 1092 C C . ALA A 1 130 ? -17.873 -12.328 19.394 1.00 88.12 130 ALA A C 1
ATOM 1094 O O . ALA A 1 130 ? -18.671 -13.254 19.297 1.00 88.12 130 ALA A O 1
ATOM 1095 N N . CYS A 1 131 ? -16.967 -12.065 18.449 1.00 89.69 131 CYS A N 1
ATOM 1096 C CA . CYS A 1 131 ? -16.871 -12.806 17.193 1.00 89.69 131 CYS A CA 1
ATOM 1097 C C . CYS A 1 131 ? -15.908 -13.992 17.276 1.00 89.69 131 CYS A C 1
ATOM 1099 O O . CYS A 1 131 ? -16.178 -15.036 16.687 1.00 89.69 131 CYS A O 1
ATOM 1101 N N . LYS A 1 132 ? -14.793 -13.840 17.997 1.00 88.19 132 LYS A N 1
ATOM 1102 C CA . LYS A 1 132 ? -13.801 -14.904 18.197 1.00 88.19 132 LYS A CA 1
ATOM 1103 C C . L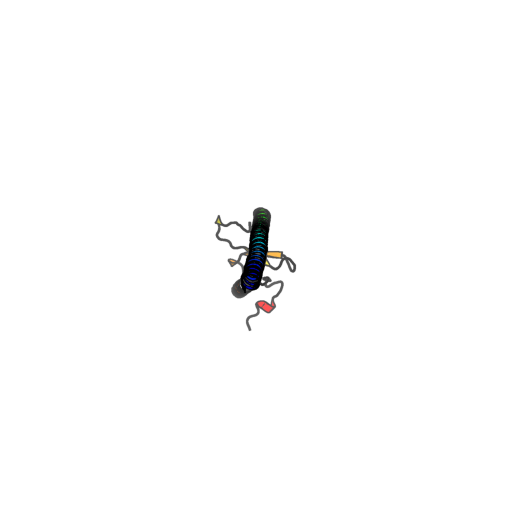YS A 1 132 ? -13.367 -14.994 19.664 1.00 88.19 132 LYS A C 1
ATOM 1105 O O . LYS A 1 132 ? -12.218 -14.709 19.979 1.00 88.19 132 LYS A O 1
ATOM 1110 N N . PRO A 1 133 ? -14.263 -15.388 20.586 1.00 82.25 133 PRO A N 1
ATOM 1111 C CA . PRO A 1 133 ? -13.983 -15.369 22.024 1.00 82.25 133 PRO A CA 1
ATOM 1112 C C . PRO A 1 133 ? -12.759 -16.201 22.430 1.00 82.25 133 PRO A C 1
ATOM 1114 O O . PRO A 1 133 ? -12.072 -15.829 23.376 1.00 82.25 133 PRO A O 1
ATOM 1117 N N . TRP A 1 134 ? -12.458 -17.278 21.695 1.00 82.56 134 TRP A N 1
ATOM 1118 C CA . TRP A 1 134 ? -11.318 -18.163 21.953 1.00 82.56 134 TRP A CA 1
ATOM 1119 C C . TRP A 1 134 ? -9.948 -17.515 21.718 1.00 82.56 134 TRP A C 1
ATOM 1121 O O . TRP A 1 134 ? -8.962 -18.040 22.214 1.00 82.56 134 TRP A O 1
ATOM 1131 N N . LEU A 1 135 ? -9.866 -16.383 21.006 1.00 81.56 135 LEU A N 1
ATOM 1132 C CA . LEU A 1 135 ? -8.612 -15.633 20.842 1.00 81.56 135 LEU A CA 1
ATOM 1133 C C . LEU A 1 135 ? -8.208 -14.855 22.105 1.00 81.56 135 LEU A C 1
ATOM 1135 O O . LEU A 1 135 ? -7.097 -14.349 22.181 1.00 81.56 135 LEU A O 1
ATOM 1139 N N . TYR A 1 136 ? -9.107 -14.740 23.088 1.00 77.06 136 TYR A N 1
ATOM 1140 C CA . TYR A 1 136 ? -8.909 -13.927 24.297 1.00 77.06 136 TYR A CA 1
ATOM 1141 C C . TYR A 1 136 ? -9.040 -14.734 25.585 1.00 77.06 136 TYR A C 1
ATOM 1143 O O . TYR A 1 136 ? -9.130 -14.147 26.666 1.00 77.06 136 TYR A O 1
ATOM 1151 N N . CYS A 1 137 ? -9.143 -16.057 25.474 1.00 68.94 137 CYS A N 1
ATOM 1152 C CA . CYS A 1 137 ? -9.099 -16.942 26.623 1.00 68.94 137 CYS A CA 1
ATOM 1153 C C . CYS A 1 137 ? -7.639 -17.051 27.068 1.00 68.94 137 CYS A C 1
ATOM 1155 O O . CYS A 1 137 ? -6.829 -17.647 26.367 1.00 68.94 137 CYS A O 1
ATOM 1157 N N . GLU A 1 138 ? -7.318 -16.440 28.206 1.00 61.16 138 GLU A N 1
ATOM 1158 C CA . GLU A 1 138 ? -6.098 -16.760 28.947 1.00 61.16 138 GLU A CA 1
ATOM 1159 C C . GLU A 1 138 ? -6.261 -18.187 29.503 1.00 61.16 138 GLU A C 1
ATOM 1161 O O . GLU A 1 138 ? -7.312 -18.499 30.075 1.00 61.16 138 GLU A O 1
ATOM 1166 N N . GLU A 1 139 ? -5.274 -19.056 29.257 1.00 53.78 139 GLU A N 1
ATOM 1167 C CA . GLU A 1 139 ? -5.136 -20.351 29.948 1.00 53.78 139 GLU A CA 1
ATOM 1168 C C . GLU A 1 139 ? -4.881 -20.164 31.451 1.00 53.78 139 GLU A C 1
ATOM 1170 O O . GLU A 1 139 ? -4.143 -19.220 31.823 1.00 53.78 139 GLU A O 1
#

Foldseek 3Di:
DVVVVVVVVVVVVVVVVVVVVVVVVVVVVVVVVVVVVVVVVVVVVVVVVVVVVVVVVVVVVVVVVQQPDWAAAPQPRDTDGCPCVVVVWHKDFAPPVQPRHIHTLVSADPLLNVQVVVCVVVVHGRHHCVRCVVSRDDD

Radius of gyration: 34.92 Å; chains: 1; bounding box: 77×37×91 Å

Sequence (139 aa):
MEREKTAAEKDRRDAQRALEADERKRLKEQEESEKIKRKEERVEKRLAREQEQKKNADEKRDRGKLANKKFTCGVCGMRGRVLDESKGIVWFECDEKVCGKWYHFECLHRSEQDYLRESMEEGESWYCKACKPWLYCEE

Secondary structure (DSSP, 8-state):
-HHHHHHHHHHHHHHHHHHHHHHHHHHHHHHHHHHHHHHHHHHHHHHHHHHHHHHHHHHHHHHHHHHTPEEEBTTT--EEETT-GGGT--EEE--TTTT--EEEGGGS-HHHHHHHHHHHHHTPPP--TTT-GGGG---

Organism: Dreissena polymorpha (NCBI:txid45954)

pLDDT: mean 80.96, std 12.8, range [51.72, 94.12]

InterPro domains:
  IPR001965 Zinc finger, PHD-type [SM00249] (72-132)
  IPR011011 Zinc finger, FYVE/PHD-type [SSF57903] (67-133)
  IPR019786 Zinc finger, PHD-type, conserved site [PS01359] (73-131)
  IPR019787 Zinc finger, PHD-finger [PS50016] (70-134)
  IPR055198 Histone-lysine N-methyltransferase NSD-like, PHD zinc finger [PF22908] (70-129)